Protein AF-A0A970FHM2-F1 (afdb_monomer_lite)

Foldseek 3Di:
DDDPVVCVVVVVVVVVVVVVVVVVVVCVVVPPPPPDQKDWDADLVQQKIKIAGDPQKDWPDKDKPPCLWPDFDQDRVRRMTMGHPVSADAQDKIKIKTWIDGNVDPDDTWIKIWIWHHHPFKIWIWIDGPNDTDDIDIDGD

Radius of gyration: 24.11 Å; chains: 1; bounding box: 69×32×63 Å

Secondary structure (DSSP, 8-state):
--SSSSSHHHHHHHHHHHHHHHHHHHHHHHT-----SEEEEEETTTTEEEEEE-TTEEEEEEEESS--S-----BTTTTEEEEEGGGSPTT-EEEEEEEEEETTSTT-EEEEEEEEEE-SSEEEEEEEETTEEEEEEEEE-

Structure (mmCIF, N/CA/C/O backbone):
data_AF-A0A970FHM2-F1
#
_entry.id   AF-A0A970FHM2-F1
#
loop_
_atom_site.group_PDB
_atom_site.id
_atom_site.type_symbol
_atom_site.label_atom_id
_atom_site.label_alt_id
_atom_site.label_comp_id
_atom_site.label_asym_id
_atom_site.label_entity_id
_atom_site.label_seq_id
_atom_site.pdbx_PDB_ins_code
_atom_site.Cartn_x
_atom_site.Cartn_y
_atom_site.Cartn_z
_atom_site.occupancy
_atom_site.B_iso_or_equiv
_atom_site.auth_seq_id
_atom_site.auth_comp_id
_atom_site.auth_asym_id
_atom_site.auth_atom_id
_atom_site.pdbx_PDB_model_num
ATOM 1 N N . MET A 1 1 ? 57.478 21.650 -42.176 1.00 43.91 1 MET A N 1
ATOM 2 C CA . MET A 1 1 ? 56.611 20.458 -42.312 1.00 43.91 1 MET A CA 1
ATOM 3 C C . MET A 1 1 ? 56.561 19.692 -40.986 1.00 43.91 1 MET A C 1
ATOM 5 O O . MET A 1 1 ? 57.061 18.586 -40.881 1.00 43.91 1 MET A O 1
ATOM 9 N N . ILE A 1 2 ? 56.022 20.302 -39.928 1.00 48.94 2 ILE A N 1
ATOM 10 C CA . ILE A 1 2 ? 55.898 19.687 -38.597 1.00 48.94 2 ILE A CA 1
ATOM 11 C C . ILE A 1 2 ? 54.610 20.259 -38.024 1.00 48.94 2 ILE A C 1
ATOM 13 O O . ILE A 1 2 ? 54.560 21.463 -37.829 1.00 48.94 2 ILE A O 1
ATOM 17 N N . ASN A 1 3 ? 53.560 19.443 -37.892 1.00 50.03 3 ASN A N 1
ATOM 18 C CA . ASN A 1 3 ? 52.396 19.668 -37.006 1.00 50.03 3 ASN A CA 1
ATOM 19 C C . ASN A 1 3 ? 51.290 18.611 -37.184 1.00 50.03 3 ASN A C 1
ATOM 21 O O . ASN A 1 3 ? 50.351 18.573 -36.393 1.00 50.03 3 ASN A O 1
ATOM 25 N N . PHE A 1 4 ? 51.400 17.704 -38.161 1.00 48.41 4 PHE A N 1
ATOM 26 C CA . PHE A 1 4 ? 50.388 16.659 -38.370 1.00 48.41 4 PHE A CA 1
ATOM 27 C C . PHE A 1 4 ? 50.475 15.484 -37.379 1.00 48.41 4 PHE A C 1
ATOM 29 O O . PHE A 1 4 ? 49.483 14.797 -37.150 1.00 48.41 4 PHE A O 1
ATOM 36 N N . LEU A 1 5 ? 51.633 15.266 -36.741 1.00 51.12 5 LEU A N 1
ATOM 37 C CA . LEU A 1 5 ? 51.832 14.168 -35.783 1.00 51.12 5 LEU A CA 1
ATOM 38 C C . LEU A 1 5 ? 51.397 14.499 -34.342 1.00 51.12 5 LEU A C 1
ATOM 40 O O . LEU A 1 5 ? 51.020 13.588 -33.615 1.00 51.12 5 LEU A O 1
ATOM 44 N N . LYS A 1 6 ? 51.352 15.780 -33.938 1.00 52.88 6 LYS A N 1
ATOM 45 C CA . LYS A 1 6 ? 50.916 16.195 -32.583 1.00 52.88 6 LYS A CA 1
ATOM 46 C C . LYS A 1 6 ? 49.392 16.233 -32.388 1.00 52.88 6 LYS A C 1
ATOM 48 O O . LYS A 1 6 ? 48.934 16.246 -31.253 1.00 52.88 6 LYS A O 1
ATOM 53 N N . ARG A 1 7 ? 48.597 16.236 -33.467 1.00 54.97 7 ARG A N 1
ATOM 54 C CA . ARG A 1 7 ? 47.118 16.303 -33.405 1.00 54.97 7 ARG A CA 1
ATOM 55 C C . ARG A 1 7 ? 46.432 14.937 -33.283 1.00 54.97 7 ARG A C 1
ATOM 57 O O . ARG A 1 7 ? 45.297 14.869 -32.825 1.00 54.97 7 ARG A O 1
ATOM 64 N N . LYS A 1 8 ? 47.121 13.852 -33.654 1.00 58.34 8 LYS A N 1
ATOM 65 C CA . LYS A 1 8 ? 46.613 12.473 -33.566 1.00 58.34 8 LYS A CA 1
ATOM 66 C C . LYS A 1 8 ? 46.240 12.030 -32.139 1.00 58.34 8 LYS A C 1
ATOM 68 O O . LYS A 1 8 ? 45.139 11.513 -31.984 1.00 58.34 8 LYS A O 1
ATOM 73 N N . PRO A 1 9 ? 47.065 12.259 -31.095 1.00 64.56 9 PRO A N 1
ATOM 74 C CA . PRO A 1 9 ? 46.692 11.853 -29.737 1.00 64.56 9 PRO A CA 1
ATOM 75 C C . PRO A 1 9 ? 45.504 12.658 -29.195 1.00 64.56 9 PRO A C 1
ATOM 77 O O . PRO A 1 9 ? 44.673 12.114 -28.479 1.00 64.56 9 PRO A O 1
ATOM 80 N N . VAL A 1 10 ? 45.376 13.929 -29.589 1.00 70.06 10 VAL A N 1
ATOM 81 C CA . VAL A 1 10 ? 44.270 14.802 -29.165 1.00 70.06 10 VAL A CA 1
ATOM 82 C C . VAL A 1 10 ? 42.933 14.313 -29.727 1.00 70.06 10 VAL A C 1
ATOM 84 O O . VAL A 1 10 ? 41.951 14.249 -28.997 1.00 70.06 10 VAL A O 1
ATOM 87 N N . LEU A 1 11 ? 42.897 13.904 -30.998 1.00 72.19 11 LEU A N 1
ATOM 88 C CA . LEU A 1 11 ? 41.687 13.349 -31.618 1.00 72.19 11 LEU A CA 1
ATOM 89 C C . LEU A 1 11 ? 41.246 12.031 -30.961 1.00 72.19 11 LEU A C 1
ATOM 91 O O . LEU A 1 11 ? 40.053 11.822 -30.759 1.00 72.19 11 LEU A O 1
ATOM 95 N N . ILE A 1 12 ? 42.200 11.176 -30.579 1.00 78.50 12 ILE A N 1
ATOM 96 C CA . ILE A 1 12 ? 41.917 9.912 -29.880 1.00 78.50 12 ILE A CA 1
ATOM 97 C C . ILE A 1 12 ? 41.368 10.180 -28.472 1.00 78.50 12 ILE A C 1
ATOM 99 O O . ILE A 1 12 ? 40.392 9.554 -28.066 1.00 78.50 12 ILE A O 1
ATOM 103 N N . LEU A 1 13 ? 41.944 11.144 -27.748 1.00 78.38 13 LEU A N 1
ATOM 104 C CA . LEU A 1 13 ? 41.469 11.540 -26.419 1.00 78.38 13 LEU A CA 1
ATOM 105 C C . LEU A 1 13 ? 40.048 12.120 -26.460 1.00 78.38 13 LEU A C 1
ATOM 107 O O . LEU A 1 13 ? 39.230 11.780 -25.609 1.00 78.38 13 LEU A O 1
ATOM 111 N N . ILE A 1 14 ? 39.730 12.940 -27.467 1.00 79.50 14 ILE A N 1
ATOM 112 C CA . ILE A 1 14 ? 38.374 13.479 -27.655 1.00 79.50 14 ILE A CA 1
ATOM 113 C C . ILE A 1 14 ? 37.385 12.347 -27.960 1.00 79.50 14 ILE A C 1
ATOM 115 O O . ILE A 1 14 ? 36.320 12.293 -27.349 1.00 79.50 14 ILE A O 1
ATOM 119 N N . ALA A 1 15 ? 37.736 11.416 -28.851 1.00 81.94 15 ALA A N 1
ATOM 120 C CA . ALA A 1 15 ? 36.874 10.282 -29.184 1.00 81.94 15 ALA A CA 1
ATOM 121 C C . ALA A 1 15 ? 36.602 9.378 -27.967 1.00 81.94 15 ALA A C 1
ATOM 123 O O . ALA A 1 15 ? 35.461 8.979 -27.739 1.00 81.94 15 ALA A O 1
ATOM 124 N N . ALA A 1 16 ? 37.622 9.112 -27.145 1.00 81.75 16 ALA A N 1
ATOM 125 C CA . ALA A 1 16 ? 37.474 8.347 -25.910 1.00 81.75 16 ALA A CA 1
ATOM 126 C C . ALA A 1 16 ? 36.593 9.073 -24.878 1.00 81.75 16 ALA A C 1
ATOM 128 O O . ALA A 1 16 ? 35.736 8.450 -24.254 1.00 81.75 16 ALA A O 1
ATOM 129 N N . ALA A 1 17 ? 36.747 10.394 -24.730 1.00 84.19 17 ALA A N 1
ATOM 130 C CA . ALA A 1 17 ? 35.921 11.194 -23.827 1.00 84.19 17 ALA A CA 1
ATOM 131 C C . ALA A 1 17 ? 34.444 11.201 -24.252 1.00 84.19 17 ALA A C 1
ATOM 133 O O . ALA A 1 17 ? 33.564 11.009 -23.415 1.00 84.19 17 ALA A O 1
ATOM 134 N N . VAL A 1 18 ? 34.168 11.357 -25.552 1.00 86.56 18 VAL A N 1
ATOM 135 C CA . VAL A 1 18 ? 32.803 11.282 -26.099 1.00 86.56 18 VAL A CA 1
ATOM 136 C C . VAL A 1 18 ? 32.198 9.899 -25.859 1.00 86.56 18 VAL A C 1
ATOM 138 O O . VAL A 1 18 ? 31.057 9.810 -25.414 1.00 86.56 18 VAL A O 1
ATOM 141 N N . LEU A 1 19 ? 32.963 8.824 -26.075 1.00 86.38 19 LEU A N 1
ATOM 142 C CA . LEU A 1 19 ? 32.499 7.462 -25.811 1.00 86.38 19 LEU A CA 1
ATOM 143 C C . LEU A 1 19 ? 32.180 7.248 -24.322 1.00 86.38 19 LEU A C 1
ATOM 145 O O . LEU A 1 19 ? 31.114 6.730 -24.003 1.00 86.38 19 LEU A O 1
ATOM 149 N N . CYS A 1 20 ? 33.040 7.704 -23.407 1.00 83.69 20 CYS A N 1
ATOM 150 C CA . CYS A 1 20 ? 32.776 7.639 -21.966 1.00 83.69 20 CYS A CA 1
ATOM 151 C C . CYS A 1 20 ? 31.511 8.411 -21.571 1.00 83.69 20 CYS A C 1
ATOM 153 O O . CYS A 1 20 ? 30.703 7.903 -20.796 1.00 83.69 20 CYS A O 1
ATOM 155 N N . ILE A 1 21 ? 31.305 9.614 -22.119 1.00 83.75 21 ILE A N 1
ATOM 156 C CA . ILE A 1 21 ? 30.097 10.411 -21.862 1.00 83.75 21 ILE A CA 1
ATOM 157 C C . ILE A 1 21 ? 28.852 9.672 -22.363 1.00 83.75 21 ILE A C 1
ATOM 159 O O . ILE A 1 21 ? 27.865 9.586 -21.634 1.00 83.75 21 ILE A O 1
ATOM 163 N N . LEU A 1 22 ? 28.900 9.098 -23.568 1.00 83.69 22 LEU A N 1
ATOM 164 C CA . LEU A 1 22 ? 27.791 8.323 -24.127 1.00 83.69 22 LEU A CA 1
ATOM 165 C C . LEU A 1 22 ? 27.470 7.094 -23.271 1.00 83.69 22 LEU A C 1
ATOM 167 O O . LEU A 1 22 ? 26.301 6.870 -22.972 1.00 83.69 22 LEU A O 1
ATOM 171 N N . VAL A 1 23 ? 28.486 6.359 -22.807 1.00 80.31 23 VAL A N 1
ATOM 172 C CA . VAL A 1 23 ? 28.305 5.199 -21.920 1.00 80.31 23 VAL A CA 1
ATOM 173 C C . VAL A 1 23 ? 27.660 5.618 -20.596 1.00 80.31 23 VAL A C 1
ATOM 175 O O . VAL A 1 23 ? 26.667 5.019 -20.186 1.00 80.31 23 VAL A O 1
ATOM 178 N N . ILE A 1 24 ? 28.149 6.686 -19.956 1.00 77.50 24 ILE A N 1
ATOM 179 C CA . ILE A 1 24 ? 27.579 7.208 -18.700 1.00 77.50 24 ILE A CA 1
ATOM 180 C C . ILE A 1 24 ? 26.122 7.649 -18.898 1.00 77.50 24 ILE A C 1
ATOM 182 O O . ILE A 1 24 ? 25.274 7.375 -18.046 1.00 77.50 24 ILE A O 1
ATOM 186 N N . LEU A 1 25 ? 25.813 8.303 -20.022 1.00 70.62 25 LEU A N 1
ATOM 187 C CA . LEU A 1 25 ? 24.451 8.709 -20.363 1.00 70.62 25 LEU A CA 1
ATOM 188 C C . LEU A 1 25 ? 23.542 7.498 -20.580 1.00 70.62 25 LEU A C 1
ATOM 190 O O . LEU A 1 25 ? 22.456 7.460 -20.007 1.00 70.62 25 LEU A O 1
ATOM 194 N N . THR A 1 26 ? 23.985 6.487 -21.333 1.00 68.12 26 THR A N 1
ATOM 195 C CA . THR A 1 26 ? 23.201 5.260 -21.535 1.00 68.12 26 THR A CA 1
ATOM 196 C C . THR A 1 26 ? 22.960 4.523 -20.225 1.00 68.12 26 THR A C 1
ATOM 198 O O . THR A 1 26 ? 21.817 4.173 -19.949 1.00 68.12 26 THR A O 1
ATOM 201 N N . VAL A 1 27 ? 23.984 4.392 -19.370 1.00 65.75 27 VAL A N 1
ATOM 202 C CA . VAL A 1 27 ? 23.859 3.755 -18.054 1.00 65.75 27 VAL A CA 1
ATOM 203 C C . VAL A 1 27 ? 22.847 4.511 -17.197 1.00 65.75 27 VAL A C 1
ATOM 205 O O . VAL A 1 27 ? 21.915 3.881 -16.709 1.00 65.75 27 VAL A O 1
ATOM 208 N N . ARG A 1 28 ? 22.934 5.847 -17.101 1.00 56.56 28 ARG A N 1
ATOM 209 C CA . ARG A 1 28 ? 21.961 6.669 -16.352 1.00 56.56 28 ARG A CA 1
ATOM 210 C C . ARG A 1 28 ? 20.530 6.566 -16.877 1.00 56.56 28 ARG A C 1
ATOM 212 O O . ARG A 1 28 ? 19.590 6.641 -16.089 1.00 56.56 28 ARG A O 1
ATOM 219 N N . ILE A 1 29 ? 20.347 6.444 -18.190 1.00 60.47 29 ILE A N 1
ATOM 220 C CA . ILE A 1 29 ? 19.015 6.288 -18.790 1.00 60.47 29 ILE A CA 1
ATOM 221 C C . ILE A 1 29 ? 18.448 4.902 -18.457 1.00 60.47 29 ILE A C 1
ATOM 223 O O . ILE A 1 29 ? 17.271 4.791 -18.116 1.00 60.47 29 ILE A O 1
ATOM 227 N N . THR A 1 30 ? 19.280 3.858 -18.489 1.00 55.66 30 THR A N 1
ATOM 228 C CA . THR A 1 30 ? 18.861 2.486 -18.164 1.00 55.66 30 THR A CA 1
ATOM 229 C C . THR A 1 30 ? 18.693 2.229 -16.665 1.00 55.66 30 THR A C 1
ATOM 231 O O . THR A 1 30 ? 17.823 1.450 -16.279 1.00 55.66 30 THR A O 1
ATOM 234 N N . SER A 1 31 ? 19.464 2.919 -15.819 1.00 49.47 31 SER A N 1
ATOM 235 C CA . SER A 1 31 ? 19.514 2.747 -14.364 1.00 49.47 31 SER A CA 1
ATOM 236 C C . SER A 1 31 ? 18.536 3.651 -13.612 1.00 49.47 31 SER A C 1
ATOM 238 O O . SER A 1 31 ? 18.787 3.985 -12.453 1.00 49.47 31 SER A O 1
ATOM 240 N N . ARG A 1 32 ? 17.450 4.108 -14.252 1.00 53.19 32 ARG A N 1
ATOM 241 C CA . ARG A 1 32 ? 16.358 4.755 -13.517 1.00 53.19 32 ARG A CA 1
ATOM 242 C C . ARG A 1 32 ? 15.780 3.714 -12.573 1.00 53.19 32 ARG A C 1
ATOM 244 O O . ARG A 1 32 ? 15.007 2.864 -13.018 1.00 53.19 32 ARG A O 1
ATOM 251 N N . ASP A 1 33 ? 16.220 3.788 -11.319 1.00 55.88 33 ASP A N 1
ATOM 252 C CA . ASP A 1 33 ? 15.680 3.036 -10.198 1.00 55.88 33 ASP A CA 1
ATOM 253 C C . ASP A 1 33 ? 14.155 3.036 -10.349 1.00 55.88 33 ASP A C 1
ATOM 255 O O . ASP A 1 33 ? 13.560 4.122 -10.454 1.00 55.88 33 ASP A O 1
ATOM 259 N N . PRO A 1 34 ? 13.530 1.860 -10.531 1.00 60.94 34 PRO A N 1
ATOM 260 C CA . PRO A 1 34 ? 12.088 1.766 -10.580 1.00 60.94 34 PRO A CA 1
ATOM 261 C C . PRO A 1 34 ? 11.596 2.195 -9.200 1.00 60.94 34 PRO A C 1
ATOM 263 O O . PRO A 1 34 ? 11.607 1.420 -8.246 1.00 60.94 34 PRO A O 1
ATOM 266 N N . GLY A 1 35 ? 11.291 3.488 -9.064 1.00 75.19 35 GLY A N 1
ATOM 267 C CA . GLY A 1 35 ? 10.882 4.066 -7.795 1.00 75.19 35 GLY A CA 1
ATOM 268 C C . GLY A 1 35 ? 9.667 3.329 -7.242 1.00 75.19 35 GLY A C 1
ATOM 269 O O . GLY A 1 35 ? 8.926 2.698 -7.984 1.00 75.19 35 GLY A O 1
ATOM 270 N N . ILE A 1 36 ? 9.431 3.448 -5.937 1.00 86.94 36 ILE A N 1
ATOM 271 C CA . ILE A 1 36 ? 8.401 2.672 -5.229 1.00 86.94 36 ILE A CA 1
ATOM 272 C C . ILE A 1 36 ? 7.052 2.731 -5.980 1.00 86.94 36 ILE A C 1
ATOM 274 O O . ILE A 1 36 ? 6.586 3.845 -6.261 1.00 86.94 36 ILE A O 1
ATOM 278 N N . PRO A 1 37 ? 6.431 1.581 -6.314 1.00 90.38 37 PRO A N 1
ATOM 279 C CA . PRO A 1 37 ? 5.27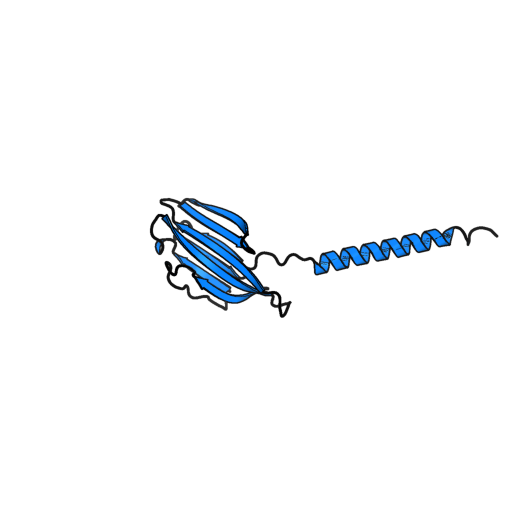7 1.514 -7.217 1.00 90.38 37 PRO A CA 1
ATOM 280 C C . PRO A 1 37 ? 3.985 2.053 -6.597 1.00 90.38 37 PRO A C 1
ATOM 282 O O . PRO A 1 37 ? 3.044 2.392 -7.314 1.00 90.38 37 PRO A O 1
ATOM 285 N N . VAL A 1 38 ? 3.943 2.148 -5.269 1.00 93.38 38 VAL A N 1
ATOM 286 C CA . VAL A 1 38 ? 2.778 2.559 -4.489 1.00 93.38 38 VAL A CA 1
ATOM 287 C C . VAL A 1 38 ? 3.158 3.734 -3.595 1.00 93.38 38 VAL A C 1
ATOM 289 O O . VAL A 1 38 ? 4.261 3.808 -3.055 1.00 93.38 38 VAL A O 1
ATOM 292 N N . VAL A 1 39 ? 2.252 4.693 -3.470 1.00 93.69 39 VAL A N 1
ATOM 293 C CA . VAL A 1 39 ? 2.322 5.752 -2.458 1.00 93.69 39 VAL A CA 1
ATOM 294 C C . VAL A 1 39 ? 1.169 5.571 -1.487 1.00 93.69 39 VAL A C 1
ATOM 296 O O . VAL A 1 39 ? 0.151 4.985 -1.851 1.00 93.69 39 VAL A O 1
ATOM 299 N N . TYR A 1 40 ? 1.331 6.061 -0.266 1.00 94.44 40 TYR A N 1
ATOM 300 C CA . TYR A 1 40 ? 0.299 6.002 0.758 1.00 94.44 40 TYR A CA 1
ATOM 301 C C . TYR A 1 40 ? 0.087 7.376 1.382 1.00 94.44 40 TYR A C 1
ATOM 303 O O . TYR A 1 40 ? 0.985 8.219 1.377 1.00 94.44 40 TYR A O 1
ATOM 311 N N . GLU A 1 41 ? -1.108 7.577 1.914 1.00 94.69 41 GLU A N 1
ATOM 312 C CA . GLU A 1 41 ? -1.500 8.737 2.701 1.00 94.69 41 GLU A CA 1
ATOM 313 C C . GLU A 1 41 ? -2.433 8.297 3.833 1.00 94.69 41 GLU A C 1
ATOM 315 O O . GLU A 1 41 ? -3.144 7.293 3.718 1.00 94.69 41 GLU A O 1
ATOM 320 N N . PHE A 1 42 ? -2.418 9.054 4.925 1.00 95.00 42 PHE A N 1
ATOM 321 C CA . PHE A 1 42 ? -3.322 8.874 6.050 1.00 95.00 42 PHE A CA 1
ATOM 322 C C . PHE A 1 42 ? -4.096 10.168 6.283 1.00 95.00 42 PHE A C 1
ATOM 324 O O . PHE A 1 42 ? -3.503 11.242 6.373 1.00 95.00 42 PHE A O 1
ATOM 331 N N . ASP A 1 43 ? -5.417 10.056 6.353 1.00 94.44 43 ASP A N 1
ATOM 332 C CA . ASP A 1 43 ? -6.303 11.148 6.734 1.00 94.44 43 ASP A CA 1
ATOM 333 C C . ASP A 1 43 ? -6.628 11.030 8.225 1.00 94.44 43 ASP A C 1
ATOM 335 O O . ASP A 1 43 ? -7.420 10.182 8.636 1.00 94.44 43 ASP A O 1
ATOM 339 N N . GLU A 1 44 ? -6.012 11.897 9.027 1.00 92.25 44 GLU A N 1
ATOM 340 C CA . GLU A 1 44 ? -6.169 11.941 10.485 1.00 92.25 44 GLU A CA 1
ATOM 341 C C . GLU A 1 44 ? -7.613 12.224 10.923 1.00 92.25 44 GLU A C 1
ATOM 343 O O . GLU A 1 44 ? -8.029 11.766 11.984 1.00 92.25 44 GLU A O 1
ATOM 348 N N . GLN A 1 45 ? -8.406 12.941 10.114 1.00 90.12 45 GLN A N 1
ATOM 349 C CA . GLN A 1 45 ? -9.783 13.287 10.477 1.00 90.12 45 GLN A CA 1
ATOM 350 C C . GLN A 1 45 ? -10.730 12.102 10.305 1.00 90.12 45 GLN A C 1
ATOM 352 O O . GLN A 1 45 ? -11.620 11.889 11.127 1.00 90.12 45 GLN A O 1
ATOM 357 N N . SER A 1 46 ? -10.563 11.348 9.217 1.00 91.38 46 SER A N 1
ATOM 358 C CA . SER A 1 46 ? -11.427 10.208 8.899 1.00 91.38 46 SER A CA 1
ATOM 359 C C . SER A 1 46 ? -10.862 8.862 9.363 1.00 91.38 46 SER A C 1
ATOM 361 O O . SER A 1 46 ? -11.583 7.863 9.364 1.00 91.38 46 SER A O 1
ATOM 363 N N . GLY A 1 47 ? -9.585 8.812 9.750 1.00 92.00 47 GLY A N 1
ATOM 364 C CA . GLY A 1 47 ? -8.871 7.575 10.058 1.00 92.00 47 GLY A CA 1
ATOM 365 C C . GLY A 1 47 ? -8.650 6.691 8.827 1.00 92.00 47 GLY A C 1
ATOM 366 O O . GLY A 1 47 ? -8.450 5.484 8.965 1.00 92.00 47 GLY A O 1
ATOM 367 N N . MET A 1 48 ? -8.732 7.247 7.617 1.00 94.12 48 MET A N 1
ATOM 368 C CA . MET A 1 48 ? -8.605 6.481 6.378 1.00 94.12 48 MET A CA 1
ATOM 369 C C . MET A 1 48 ? -7.149 6.384 5.939 1.00 94.12 48 MET A C 1
ATOM 371 O O . MET A 1 48 ? -6.471 7.395 5.761 1.00 94.12 48 MET A O 1
ATOM 375 N N . VAL A 1 49 ? -6.690 5.160 5.684 1.00 94.75 49 VAL A N 1
ATOM 376 C CA . VAL A 1 49 ? -5.417 4.905 5.007 1.00 94.75 49 VAL A CA 1
ATOM 377 C C . VAL A 1 49 ? -5.715 4.679 3.531 1.00 94.75 49 VAL A C 1
ATOM 379 O O . VAL A 1 49 ? -6.534 3.822 3.189 1.00 94.75 49 VAL A O 1
ATOM 382 N N . ARG A 1 50 ? -5.067 5.437 2.644 1.00 95.00 50 ARG A N 1
ATOM 383 C CA . ARG A 1 50 ? -5.240 5.318 1.192 1.00 95.00 50 ARG A CA 1
ATOM 384 C C . ARG A 1 50 ? -3.906 4.991 0.535 1.00 95.00 50 ARG A C 1
ATOM 386 O O . ARG A 1 50 ? -2.909 5.666 0.760 1.00 95.00 50 ARG A O 1
ATOM 393 N N . PHE A 1 51 ? -3.902 3.967 -0.304 1.00 95.50 51 PHE A N 1
ATOM 394 C CA . PHE A 1 51 ? -2.790 3.573 -1.156 1.00 95.50 51 PHE A CA 1
ATOM 395 C C . PHE A 1 51 ? -3.133 3.890 -2.601 1.00 95.50 51 PHE A C 1
ATOM 397 O O . PHE A 1 51 ? -4.267 3.698 -3.036 1.00 95.50 51 PHE A O 1
ATOM 404 N N . LYS A 1 52 ? -2.139 4.338 -3.359 1.00 95.12 52 LYS A N 1
ATOM 405 C CA . LYS A 1 52 ? -2.281 4.656 -4.774 1.00 95.12 52 LYS A CA 1
ATOM 406 C C . LYS A 1 52 ? -1.139 4.056 -5.570 1.00 95.12 52 LYS A C 1
ATOM 408 O O . LYS A 1 52 ? 0.028 4.380 -5.339 1.00 95.12 52 LYS A O 1
ATOM 413 N N . VAL A 1 53 ? -1.475 3.211 -6.539 1.00 94.25 53 VAL A N 1
ATOM 414 C CA . VAL A 1 53 ? -0.501 2.683 -7.500 1.00 94.25 53 VAL A CA 1
ATOM 415 C C . VAL A 1 53 ? -0.141 3.798 -8.481 1.00 94.25 53 VAL A C 1
ATOM 417 O O . VAL A 1 53 ? -1.012 4.485 -9.024 1.00 94.25 53 VAL A O 1
ATOM 420 N N . LYS A 1 54 ? 1.157 4.017 -8.696 1.00 91.81 54 LYS A N 1
ATOM 421 C CA . LYS A 1 54 ? 1.647 5.071 -9.590 1.00 91.81 54 LYS A CA 1
ATOM 422 C C . LYS A 1 54 ? 1.211 4.821 -11.043 1.00 91.81 54 LYS A C 1
ATOM 424 O O . LYS A 1 54 ? 1.049 3.672 -11.450 1.00 91.81 54 LYS A O 1
ATOM 429 N N . PRO A 1 55 ? 1.063 5.874 -11.871 1.00 88.69 55 PRO A N 1
ATOM 430 C CA . PRO A 1 55 ? 0.513 5.745 -13.223 1.00 88.69 55 PRO A CA 1
ATOM 431 C C . PRO A 1 55 ? 1.233 4.736 -14.129 1.00 88.69 55 PRO A C 1
ATOM 433 O O . PRO A 1 55 ? 0.566 4.040 -14.889 1.00 88.69 55 PRO A O 1
ATOM 436 N N . ASN A 1 56 ? 2.560 4.627 -14.014 1.00 88.19 56 ASN A N 1
ATOM 437 C CA . ASN A 1 56 ? 3.423 3.751 -14.815 1.00 88.19 56 ASN A CA 1
ATOM 438 C C . ASN A 1 56 ? 3.526 2.304 -14.290 1.00 88.19 56 ASN A C 1
ATOM 440 O O . ASN A 1 56 ? 4.380 1.542 -14.745 1.00 88.19 56 ASN A O 1
ATOM 444 N N . TYR A 1 57 ? 2.690 1.949 -13.316 1.00 89.31 57 TYR A N 1
ATOM 445 C CA . TYR A 1 57 ? 2.590 0.615 -12.743 1.00 89.31 57 TYR A CA 1
ATOM 446 C C . TYR A 1 57 ? 1.163 0.092 -12.870 1.00 89.31 57 TYR A C 1
ATOM 448 O O . TYR A 1 57 ? 0.193 0.845 -12.761 1.00 89.31 57 TYR A O 1
ATOM 456 N N . GLU A 1 58 ? 1.036 -1.209 -13.068 1.00 90.31 58 GLU A N 1
ATOM 457 C CA . GLU A 1 58 ? -0.220 -1.945 -13.004 1.00 90.31 58 GLU A CA 1
ATOM 458 C C . GLU A 1 58 ? -0.178 -2.908 -11.830 1.00 90.31 58 GLU A C 1
ATOM 460 O O . GLU A 1 58 ? 0.837 -3.559 -11.595 1.00 90.31 58 GLU A O 1
ATOM 465 N N . LEU A 1 59 ? -1.276 -2.973 -11.081 1.00 91.56 59 LEU A N 1
ATOM 466 C CA . LEU A 1 59 ? -1.430 -3.919 -9.988 1.00 91.56 59 LEU A CA 1
ATOM 467 C C . LEU A 1 59 ? -1.685 -5.310 -10.572 1.00 91.56 59 LEU A C 1
ATOM 469 O O . LEU A 1 59 ? -2.664 -5.505 -11.286 1.00 91.56 59 LEU A O 1
ATOM 473 N N . THR A 1 60 ? -0.822 -6.269 -10.254 1.00 91.50 60 THR A N 1
ATOM 474 C CA . THR A 1 60 ? -0.971 -7.666 -10.682 1.00 91.50 60 THR A CA 1
ATOM 475 C C . THR A 1 60 ? -1.512 -8.545 -9.564 1.00 91.50 60 THR A C 1
ATOM 477 O O . THR A 1 60 ? -2.298 -9.453 -9.824 1.00 91.50 60 THR A O 1
ATOM 480 N N . LEU A 1 61 ? -1.128 -8.261 -8.317 1.00 91.56 61 LEU A N 1
ATOM 481 C CA . LEU A 1 61 ? -1.633 -8.949 -7.135 1.00 91.56 61 LEU A CA 1
ATOM 482 C C . LEU A 1 61 ? -1.700 -7.989 -5.948 1.00 91.56 61 LEU A C 1
ATOM 484 O O . LEU A 1 61 ? -0.751 -7.255 -5.669 1.00 91.56 61 LEU A O 1
ATOM 488 N N . LEU A 1 62 ? -2.817 -8.053 -5.231 1.00 92.31 62 LEU A N 1
ATOM 489 C CA . LEU A 1 62 ? -3.003 -7.447 -3.920 1.00 92.31 62 LEU A CA 1
ATOM 490 C C . LEU A 1 62 ? -3.251 -8.558 -2.908 1.00 92.31 62 LEU A C 1
ATOM 492 O O . LEU A 1 62 ? -4.126 -9.399 -3.117 1.00 92.31 62 LEU A O 1
ATOM 496 N N . GLN A 1 63 ? -2.500 -8.545 -1.814 1.00 92.69 63 GLN A N 1
ATOM 497 C CA . GLN A 1 63 ? -2.622 -9.529 -0.751 1.00 92.69 63 GLN A CA 1
ATOM 498 C C . GLN A 1 63 ? -2.707 -8.838 0.611 1.00 92.69 63 GLN A C 1
ATOM 500 O O . GLN A 1 63 ? -1.931 -7.932 0.906 1.00 92.69 63 GLN A O 1
ATOM 505 N N . LEU A 1 64 ? -3.648 -9.300 1.433 1.00 92.50 64 LEU A N 1
ATOM 506 C CA . LEU A 1 64 ? -3.687 -9.042 2.870 1.00 92.50 64 LEU A CA 1
ATOM 507 C C . LEU A 1 64 ? -3.142 -10.283 3.572 1.00 92.50 64 LEU A C 1
ATOM 509 O O . LEU A 1 64 ? -3.637 -11.384 3.317 1.00 92.50 64 LEU A O 1
ATOM 513 N N . ASN A 1 65 ? -2.121 -10.144 4.416 1.00 89.44 65 ASN A N 1
ATOM 514 C CA . ASN A 1 65 ? -1.448 -11.328 4.959 1.00 89.44 65 ASN A CA 1
ATOM 515 C C . ASN A 1 65 ? -2.135 -11.866 6.214 1.00 89.44 65 ASN A C 1
ATOM 517 O O . ASN A 1 65 ? -2.090 -13.074 6.446 1.00 89.44 65 ASN A O 1
ATOM 521 N N . TYR A 1 66 ? -2.754 -11.003 7.023 1.00 90.06 66 TYR A N 1
ATOM 522 C CA . TYR A 1 66 ? -3.472 -11.412 8.231 1.00 90.06 66 TYR A CA 1
ATOM 523 C C . TYR A 1 66 ? -4.991 -11.379 8.077 1.00 90.06 66 TYR A C 1
ATOM 525 O O . TYR A 1 66 ? -5.674 -12.076 8.826 1.00 90.06 66 TYR A O 1
ATOM 533 N N . GLY A 1 67 ? -5.522 -10.623 7.112 1.00 86.00 67 GLY A N 1
ATOM 534 C CA . GLY A 1 67 ? -6.960 -10.556 6.834 1.00 86.00 67 GLY A CA 1
ATOM 535 C C . GLY A 1 67 ? -7.770 -9.951 7.983 1.00 86.00 67 GLY A C 1
ATOM 536 O O . GLY A 1 67 ? -8.911 -10.351 8.209 1.00 86.00 67 GLY A O 1
ATOM 537 N N . ARG A 1 68 ? -7.166 -9.033 8.745 1.00 89.50 68 ARG A N 1
ATOM 538 C CA . ARG A 1 68 ? -7.796 -8.334 9.876 1.00 89.50 68 ARG A CA 1
ATOM 539 C C . ARG A 1 68 ? -8.619 -7.135 9.425 1.00 89.50 68 ARG A C 1
ATOM 541 O O . ARG A 1 68 ? -9.581 -6.780 10.092 1.00 89.50 68 ARG A O 1
ATOM 548 N N . VAL A 1 69 ? -8.264 -6.545 8.288 1.00 88.31 69 VAL A N 1
ATOM 549 C CA . VAL A 1 69 ? -9.087 -5.539 7.606 1.00 88.31 69 VAL A CA 1
ATOM 550 C C . VAL A 1 69 ? -9.927 -6.210 6.528 1.00 88.31 69 VAL A C 1
ATOM 552 O O . VAL A 1 69 ? -9.533 -7.243 5.971 1.00 88.31 69 VAL A O 1
ATOM 555 N N . LYS A 1 70 ? -11.088 -5.637 6.204 1.00 83.94 70 LYS A N 1
ATOM 556 C CA . LYS A 1 70 ? -11.860 -6.113 5.053 1.00 83.94 70 LYS A CA 1
ATOM 557 C C . LYS A 1 70 ? -11.046 -5.897 3.785 1.00 83.94 70 LYS A C 1
ATOM 559 O O . LYS A 1 70 ? -10.342 -4.898 3.655 1.00 83.94 70 LYS A O 1
ATOM 564 N N . PHE A 1 71 ? -11.158 -6.834 2.843 1.00 77.75 71 PHE A N 1
ATOM 565 C CA . PHE A 1 71 ? -10.497 -6.689 1.552 1.00 77.75 71 PHE A CA 1
ATOM 566 C C . PHE A 1 71 ? -11.016 -5.410 0.881 1.00 77.75 71 PHE A C 1
ATOM 568 O O . PHE A 1 71 ? -12.215 -5.345 0.602 1.00 77.75 71 PHE A O 1
ATOM 575 N N . PRO A 1 72 ? -10.180 -4.377 0.685 1.00 73.38 72 PRO A N 1
ATOM 576 C CA . PRO A 1 72 ? -10.679 -3.113 0.186 1.00 73.38 72 PRO A CA 1
ATOM 577 C C . PRO A 1 72 ? -10.912 -3.232 -1.319 1.00 73.38 72 PRO A C 1
ATOM 579 O O . PRO A 1 72 ? -10.127 -3.867 -2.028 1.00 73.38 72 PRO A O 1
ATOM 582 N N . ASP A 1 73 ? -11.980 -2.609 -1.811 1.00 80.00 73 ASP A N 1
ATOM 583 C CA . ASP A 1 73 ? -12.239 -2.554 -3.246 1.00 80.00 73 ASP A CA 1
ATOM 584 C C . ASP A 1 73 ? -11.139 -1.718 -3.911 1.00 80.00 73 ASP A C 1
ATOM 586 O O . ASP A 1 73 ? -11.021 -0.509 -3.694 1.00 80.00 73 ASP A O 1
ATOM 590 N N . TYR A 1 74 ? -10.294 -2.377 -4.702 1.00 86.19 74 TYR A N 1
ATOM 591 C CA . TYR A 1 74 ? -9.329 -1.689 -5.547 1.00 86.19 74 TYR A CA 1
ATOM 592 C C . TYR A 1 74 ? -10.054 -1.089 -6.751 1.00 86.19 74 TYR A C 1
ATOM 594 O O . TYR A 1 74 ? -10.600 -1.812 -7.586 1.00 86.19 74 TYR A O 1
ATOM 602 N N . ASP A 1 75 ? -10.019 0.235 -6.872 1.00 88.25 75 ASP A N 1
ATOM 603 C CA . ASP A 1 75 ? -10.547 0.923 -8.044 1.00 88.25 75 ASP A CA 1
ATOM 604 C C . ASP A 1 75 ? -9.463 0.992 -9.124 1.00 88.25 75 ASP A C 1
ATOM 606 O O . ASP A 1 75 ? -8.532 1.797 -9.049 1.00 88.25 75 ASP A O 1
ATOM 610 N N . SER A 1 76 ? -9.597 0.164 -10.160 1.00 86.12 76 SER A N 1
ATOM 611 C CA . SER A 1 76 ? -8.656 0.113 -11.282 1.00 86.12 76 SER A CA 1
ATOM 612 C C . SER A 1 76 ? -8.587 1.410 -12.095 1.00 86.12 76 SER A C 1
ATOM 614 O O . SER A 1 76 ? -7.576 1.650 -12.754 1.00 86.12 76 SER A O 1
ATOM 616 N N . ASN A 1 77 ? -9.625 2.256 -12.056 1.00 87.81 77 ASN A N 1
ATOM 617 C CA . ASN A 1 77 ? -9.639 3.532 -12.776 1.00 87.81 77 ASN A CA 1
ATOM 618 C C . ASN A 1 77 ? -8.806 4.582 -12.043 1.00 87.81 77 ASN A C 1
ATOM 620 O O . ASN A 1 7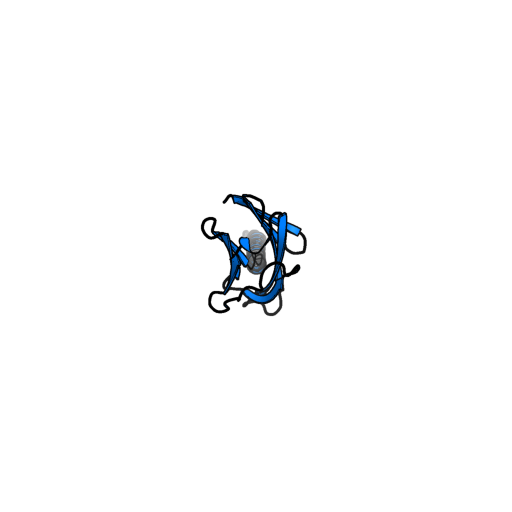7 ? -7.982 5.267 -12.650 1.00 87.81 77 ASN A O 1
ATOM 624 N N . THR A 1 78 ? -9.007 4.711 -10.729 1.00 90.25 78 THR A N 1
ATOM 625 C CA . THR A 1 78 ? -8.259 5.680 -9.911 1.00 90.25 78 THR A CA 1
ATOM 626 C C . THR A 1 78 ? -6.936 5.126 -9.383 1.00 90.25 78 THR A C 1
ATOM 628 O O . THR A 1 78 ? -6.095 5.895 -8.907 1.00 90.25 78 THR A O 1
ATOM 631 N N . LYS A 1 79 ? -6.730 3.810 -9.525 1.00 92.31 79 LYS A N 1
ATOM 632 C CA . 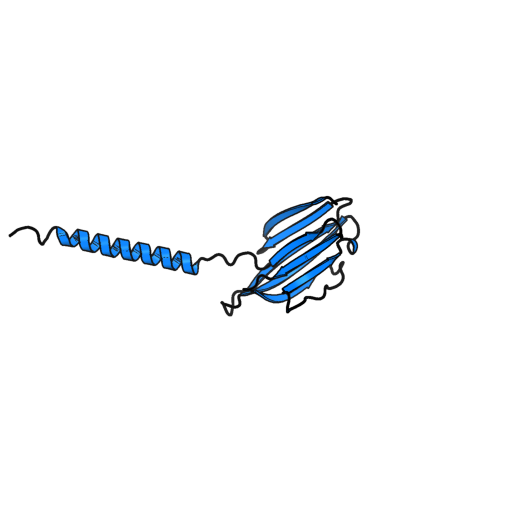LYS A 1 79 ? -5.610 3.025 -8.999 1.00 92.31 79 LYS A CA 1
ATOM 633 C C . LYS A 1 79 ? -5.461 3.139 -7.481 1.00 92.31 79 LYS A C 1
ATOM 635 O O . LYS A 1 79 ? -4.347 3.038 -6.961 1.00 92.31 79 LYS A O 1
ATOM 640 N N . ASN A 1 80 ? -6.575 3.355 -6.787 1.00 93.31 80 ASN A N 1
ATOM 641 C CA . ASN A 1 80 ? -6.610 3.577 -5.351 1.00 93.31 80 ASN A CA 1
ATOM 642 C C . ASN A 1 80 ? -7.142 2.354 -4.604 1.00 93.31 80 ASN A C 1
ATOM 644 O O . ASN A 1 80 ? -8.008 1.628 -5.086 1.00 93.31 80 ASN A O 1
ATOM 648 N N . LEU A 1 81 ? -6.643 2.192 -3.387 1.00 92.81 81 LEU A N 1
ATOM 649 C CA . LEU A 1 81 ? -7.125 1.266 -2.377 1.00 92.81 81 LEU A CA 1
ATOM 650 C C . LEU A 1 81 ? -7.259 2.050 -1.075 1.00 92.81 81 LEU A C 1
ATOM 652 O O . LEU A 1 81 ? -6.354 2.808 -0.735 1.00 92.81 81 LEU A O 1
ATOM 656 N N . SER A 1 82 ? -8.340 1.885 -0.323 1.00 92.81 82 SER A N 1
ATOM 657 C CA . SER A 1 82 ? -8.459 2.539 0.982 1.00 92.81 82 SER A CA 1
ATOM 658 C C . SER A 1 82 ? -9.232 1.704 1.972 1.00 92.81 82 SER A C 1
ATOM 660 O O . SER A 1 82 ? -10.232 1.101 1.598 1.00 92.81 82 SER A O 1
ATOM 662 N N . PHE A 1 83 ? -8.820 1.748 3.230 1.00 93.12 83 PHE A N 1
ATOM 663 C CA . PHE A 1 83 ? -9.553 1.145 4.337 1.00 93.12 83 PHE A CA 1
ATOM 664 C C . PHE A 1 83 ? -9.462 2.037 5.575 1.00 93.12 83 PHE A C 1
ATOM 666 O O . PHE A 1 83 ? -8.615 2.937 5.649 1.00 93.12 83 PHE A O 1
ATOM 673 N N . SER A 1 84 ? -10.351 1.805 6.538 1.00 93.25 84 SER A N 1
ATOM 674 C CA . SER A 1 84 ? -10.348 2.564 7.785 1.00 93.25 84 SER A CA 1
ATOM 675 C C . SER A 1 84 ? -9.420 1.908 8.798 1.00 93.25 84 SER A C 1
ATOM 677 O O . SER A 1 84 ? -9.542 0.715 9.073 1.00 93.25 84 SER A O 1
ATOM 679 N N . ILE A 1 85 ? -8.540 2.687 9.434 1.00 93.94 85 ILE A N 1
ATOM 680 C CA . ILE A 1 85 ? -7.684 2.172 10.509 1.00 93.94 85 ILE A CA 1
ATOM 681 C C . ILE A 1 85 ? -8.507 1.593 11.666 1.00 93.94 85 ILE A C 1
ATOM 683 O O . ILE A 1 85 ? -8.038 0.719 12.388 1.00 93.94 85 ILE A O 1
ATOM 687 N N . TYR A 1 86 ? -9.756 2.036 11.822 1.00 93.25 86 TYR A N 1
ATOM 688 C CA . TYR A 1 86 ? -10.656 1.568 12.868 1.00 93.25 86 TYR A CA 1
ATOM 689 C C . TYR A 1 86 ? -11.121 0.117 12.696 1.00 93.25 86 TYR A C 1
ATOM 691 O O . TYR A 1 86 ? -11.700 -0.429 13.631 1.00 93.25 86 TYR A O 1
ATOM 699 N N . GLU A 1 87 ? -10.848 -0.508 11.548 1.00 93.12 87 GLU A N 1
ATOM 700 C CA . GLU A 1 87 ? -11.049 -1.946 11.332 1.00 93.12 87 GLU A CA 1
ATOM 701 C C . GLU A 1 87 ? -10.036 -2.810 12.098 1.00 93.12 87 GLU A C 1
ATOM 703 O O . GLU A 1 87 ? -10.305 -3.978 12.354 1.00 93.12 87 GLU A O 1
ATOM 708 N N . LEU A 1 88 ? -8.892 -2.242 12.491 1.00 93.75 88 LEU A N 1
ATOM 709 C CA . LEU A 1 88 ? -7.910 -2.900 13.349 1.00 93.75 88 LEU A CA 1
ATOM 710 C C . LEU A 1 88 ? -8.204 -2.588 14.814 1.00 93.75 88 LEU A C 1
ATOM 712 O O . LEU A 1 88 ? -8.430 -1.426 15.157 1.00 93.75 88 LEU A O 1
ATOM 716 N N . ASP A 1 89 ? -8.127 -3.576 15.705 1.00 94.94 89 ASP A N 1
ATOM 717 C CA . ASP A 1 89 ? -8.119 -3.281 17.142 1.00 94.94 89 ASP A CA 1
ATOM 718 C C . ASP A 1 89 ? -6.806 -2.593 17.552 1.00 94.94 89 ASP A C 1
ATOM 720 O O . ASP A 1 89 ? -5.783 -2.662 16.866 1.00 94.94 89 ASP A O 1
ATOM 724 N N . TYR A 1 90 ? -6.810 -1.935 18.710 1.00 94.19 90 TYR A N 1
ATOM 725 C CA . TYR A 1 90 ? -5.595 -1.342 19.265 1.00 94.19 90 TYR A CA 1
ATOM 726 C C . TYR A 1 90 ? -4.488 -2.389 19.459 1.00 94.19 90 TYR A C 1
ATOM 728 O O . TYR A 1 90 ? -4.713 -3.455 20.031 1.00 94.19 90 TYR A O 1
ATOM 736 N N . GLY A 1 91 ? -3.278 -2.061 19.005 1.00 93.56 91 GLY A N 1
ATOM 737 C CA . GLY A 1 91 ? -2.114 -2.945 19.033 1.00 93.56 91 GLY A CA 1
ATOM 738 C C . GLY A 1 91 ? -2.095 -3.994 17.918 1.00 93.56 91 GLY A C 1
ATOM 739 O O . GLY A 1 91 ? -1.136 -4.759 17.837 1.00 93.56 91 GLY A O 1
ATOM 740 N N . GLN A 1 92 ? -3.117 -4.044 17.056 1.00 95.56 92 GLN A N 1
ATOM 741 C CA . GLN A 1 92 ? -3.102 -4.899 15.876 1.00 95.56 92 GLN A CA 1
ATOM 742 C C . GLN A 1 92 ? -2.469 -4.197 14.678 1.00 95.56 92 GLN A C 1
ATOM 744 O O . GLN A 1 92 ? -2.435 -2.969 14.558 1.00 95.56 92 GLN A O 1
ATOM 749 N N . ASN A 1 93 ? -1.995 -5.034 13.766 1.00 95.56 93 ASN A N 1
ATOM 750 C CA . ASN A 1 93 ? -1.419 -4.645 12.496 1.00 95.56 93 ASN A CA 1
ATOM 751 C C . ASN A 1 93 ? -1.997 -5.458 11.333 1.00 95.56 93 ASN A C 1
ATOM 753 O O . ASN A 1 93 ? -2.461 -6.581 11.529 1.00 95.56 93 ASN A O 1
ATOM 757 N N . GLU A 1 94 ? -1.913 -4.921 10.124 1.00 95.25 94 GLU A N 1
ATOM 758 C CA . GLU A 1 94 ? -2.135 -5.651 8.875 1.00 95.25 94 GLU A CA 1
ATOM 759 C C . GLU A 1 94 ? -0.934 -5.466 7.949 1.00 95.25 94 GLU A C 1
ATOM 761 O O . GLU A 1 94 ? -0.361 -4.377 7.892 1.00 95.25 94 GLU A O 1
ATOM 766 N N . PHE A 1 95 ? -0.585 -6.516 7.203 1.00 95.12 95 PHE A N 1
ATOM 767 C CA . PHE A 1 95 ? 0.381 -6.421 6.115 1.00 95.12 95 PHE A CA 1
ATOM 768 C C . PHE A 1 95 ? -0.345 -6.444 4.776 1.00 95.12 95 PHE A C 1
ATOM 770 O O . PHE A 1 95 ? -1.101 -7.367 4.476 1.00 95.12 95 PHE A O 1
ATOM 777 N N . ILE A 1 96 ? -0.059 -5.439 3.959 1.00 94.88 96 ILE A N 1
ATOM 778 C CA . ILE A 1 96 ? -0.682 -5.226 2.659 1.00 94.88 96 ILE A CA 1
ATOM 779 C C . ILE A 1 96 ? 0.417 -5.269 1.612 1.00 94.88 96 ILE A C 1
ATOM 781 O O . ILE A 1 96 ? 1.241 -4.356 1.516 1.00 94.88 96 ILE A O 1
ATOM 785 N N . SER A 1 97 ? 0.444 -6.348 0.842 1.00 94.56 97 SER A N 1
ATOM 786 C CA . SER A 1 97 ? 1.437 -6.583 -0.198 1.00 94.56 97 SER A CA 1
ATOM 787 C C . SER A 1 97 ? 0.864 -6.241 -1.568 1.00 94.56 97 SER A C 1
ATOM 789 O O . SER A 1 97 ? -0.165 -6.769 -1.987 1.00 94.56 97 SER A O 1
ATOM 791 N N . PHE A 1 98 ? 1.567 -5.362 -2.276 1.00 94.31 98 PHE A N 1
ATOM 792 C CA . PHE A 1 98 ? 1.287 -4.976 -3.650 1.00 94.31 98 PHE A CA 1
ATOM 793 C C . PHE A 1 98 ? 2.363 -5.564 -4.550 1.00 94.31 98 PHE A C 1
ATOM 795 O O . PHE A 1 98 ? 3.548 -5.265 -4.388 1.00 94.31 98 PHE A O 1
ATOM 802 N N . HIS A 1 99 ? 1.945 -6.358 -5.527 1.00 92.94 99 HIS A N 1
ATOM 803 C CA . HIS A 1 99 ? 2.787 -6.755 -6.643 1.00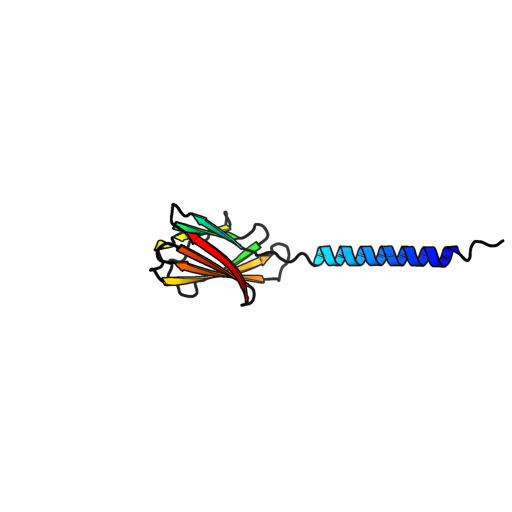 92.94 99 HIS A CA 1
ATOM 804 C C . HIS A 1 99 ? 2.357 -5.947 -7.854 1.00 92.94 99 HIS A C 1
ATOM 806 O O . HIS A 1 99 ? 1.194 -5.986 -8.262 1.00 92.94 99 HIS A O 1
ATOM 812 N N . CYS A 1 100 ? 3.302 -5.205 -8.413 1.00 91.50 100 CYS A N 1
ATOM 813 C CA . CYS A 1 100 ? 3.051 -4.304 -9.517 1.00 91.50 100 CYS A CA 1
ATOM 814 C C . CYS A 1 100 ? 3.992 -4.613 -10.677 1.00 91.50 100 CYS A C 1
ATOM 816 O O . CYS A 1 100 ? 5.186 -4.813 -10.472 1.00 91.50 100 CYS A O 1
ATOM 818 N N . SER A 1 101 ? 3.486 -4.592 -11.904 1.00 89.69 101 SER A N 1
ATOM 819 C CA . SER A 1 101 ? 4.307 -4.630 -13.115 1.00 89.69 101 SER A CA 1
ATOM 820 C C . SER A 1 101 ? 4.441 -3.233 -13.696 1.00 89.69 101 SER A C 1
ATOM 822 O O . SER A 1 101 ? 3.470 -2.478 -13.769 1.00 89.69 101 SER A O 1
ATOM 824 N N . ARG A 1 102 ? 5.643 -2.873 -14.141 1.00 86.56 102 ARG A N 1
ATOM 825 C CA . ARG A 1 102 ? 5.827 -1.648 -14.921 1.00 86.56 102 ARG A CA 1
ATOM 826 C C . ARG 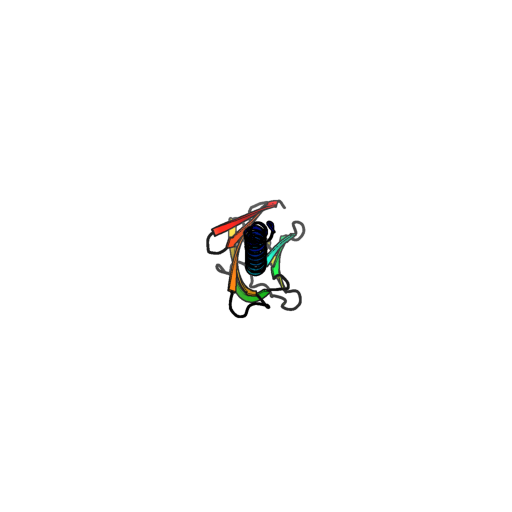A 1 102 ? 5.160 -1.783 -16.285 1.00 86.56 102 ARG A C 1
ATOM 828 O O . ARG A 1 102 ? 5.385 -2.761 -16.988 1.00 86.56 102 ARG A O 1
ATOM 835 N N . THR A 1 103 ? 4.412 -0.768 -16.705 1.00 81.88 103 THR A N 1
ATOM 836 C CA . THR A 1 103 ? 3.731 -0.776 -18.014 1.00 81.88 103 THR A CA 1
ATOM 837 C C . THR A 1 103 ? 4.704 -0.716 -19.195 1.00 81.88 103 THR A C 1
ATOM 839 O O . THR A 1 103 ? 4.358 -1.100 -20.304 1.00 81.88 103 THR A O 1
ATOM 842 N N . ASP A 1 104 ? 5.921 -0.205 -18.977 1.00 78.69 104 ASP A N 1
ATOM 843 C CA . ASP A 1 104 ? 6.961 -0.033 -20.000 1.00 78.69 104 ASP A CA 1
ATOM 844 C C . ASP A 1 104 ? 7.989 -1.179 -20.046 1.00 78.69 104 ASP A C 1
ATOM 846 O O . ASP A 1 104 ? 8.897 -1.155 -20.879 1.00 78.69 104 ASP A O 1
ATOM 850 N N . ARG A 1 105 ? 7.878 -2.179 -19.160 1.00 70.56 105 ARG A N 1
ATOM 851 C CA . ARG A 1 105 ? 8.794 -3.326 -19.087 1.00 70.56 105 ARG A CA 1
ATOM 852 C C . ARG A 1 105 ? 8.008 -4.602 -18.818 1.00 70.56 105 ARG A C 1
ATOM 854 O O . ARG A 1 105 ? 7.528 -4.809 -17.712 1.00 70.56 105 ARG A O 1
ATOM 861 N N . GLU A 1 106 ? 7.959 -5.502 -19.796 1.00 59.44 106 GLU A N 1
ATOM 862 C CA . GLU A 1 106 ? 7.100 -6.698 -19.766 1.00 59.44 106 GLU A CA 1
ATOM 863 C C . GLU A 1 106 ? 7.348 -7.691 -18.609 1.00 59.44 106 GLU A C 1
ATOM 865 O O . GLU A 1 106 ? 6.581 -8.642 -18.481 1.00 59.44 106 GLU A O 1
ATOM 870 N N . LYS A 1 107 ? 8.407 -7.564 -17.790 1.00 55.75 107 LYS A N 1
ATOM 871 C CA . LYS A 1 107 ? 8.814 -8.658 -16.876 1.00 55.75 107 LYS A CA 1
ATOM 872 C C . LYS A 1 107 ? 9.387 -8.270 -15.513 1.00 55.75 107 LYS A C 1
ATOM 874 O O . LYS A 1 107 ? 9.772 -9.162 -14.764 1.00 55.75 107 LYS A O 1
ATOM 879 N N . GLU A 1 108 ? 9.450 -6.989 -15.164 1.00 63.53 108 GLU A N 1
ATOM 880 C CA . GLU A 1 108 ? 9.988 -6.576 -13.861 1.00 63.53 108 GLU A CA 1
ATOM 881 C C . GLU A 1 108 ? 8.820 -6.283 -12.913 1.00 63.53 108 GLU A C 1
ATOM 883 O O . GLU A 1 108 ? 8.193 -5.224 -12.973 1.00 63.53 108 GLU A O 1
ATOM 888 N N . GLY A 1 109 ? 8.465 -7.292 -12.114 1.00 67.00 109 GLY A N 1
ATOM 889 C CA . GLY A 1 109 ? 7.493 -7.156 -11.037 1.00 67.00 109 GLY A CA 1
ATOM 890 C C . GLY A 1 109 ? 8.165 -6.551 -9.808 1.00 67.00 109 GLY A C 1
ATOM 891 O O . GLY A 1 109 ? 9.076 -7.158 -9.250 1.00 67.00 109 GLY A O 1
ATOM 892 N N . ASP A 1 110 ? 7.710 -5.378 -9.381 1.00 84.44 110 ASP A N 1
ATOM 893 C CA . ASP A 1 110 ? 8.090 -4.770 -8.110 1.00 84.44 110 ASP A CA 1
ATOM 894 C C . ASP A 1 110 ? 7.082 -5.192 -7.039 1.00 84.44 110 ASP A C 1
ATOM 896 O O . ASP A 1 110 ? 5.875 -4.985 -7.187 1.00 84.44 110 ASP A O 1
ATOM 900 N N . ALA A 1 111 ? 7.581 -5.767 -5.946 1.00 89.69 111 ALA A N 1
ATOM 901 C CA . ALA A 1 111 ? 6.782 -6.062 -4.766 1.00 89.69 111 ALA A CA 1
ATOM 902 C C . ALA A 1 111 ? 7.106 -5.061 -3.654 1.00 89.69 111 ALA A C 1
ATOM 904 O O . ALA A 1 111 ? 8.274 -4.843 -3.316 1.00 89.69 111 ALA A O 1
ATOM 905 N N . VAL A 1 112 ? 6.066 -4.472 -3.075 1.00 93.62 112 VAL A N 1
ATOM 906 C CA . VAL A 1 112 ? 6.157 -3.610 -1.897 1.00 93.62 112 VAL A CA 1
ATOM 907 C C . VAL A 1 112 ? 5.120 -4.055 -0.878 1.00 93.62 112 VAL A C 1
ATOM 909 O O . VAL A 1 112 ? 3.977 -4.339 -1.231 1.00 93.62 112 VAL A O 1
ATOM 912 N N . THR A 1 113 ? 5.516 -4.110 0.387 1.00 95.75 113 THR A N 1
ATOM 913 C CA . THR A 1 113 ? 4.620 -4.462 1.490 1.00 95.75 113 THR A CA 1
ATOM 914 C C . THR A 1 113 ? 4.530 -3.298 2.454 1.00 95.75 113 THR A C 1
ATOM 916 O O . THR A 1 113 ? 5.548 -2.700 2.799 1.00 95.75 113 THR A O 1
ATOM 919 N N . TYR A 1 114 ? 3.321 -2.998 2.907 1.00 96.19 114 TYR A N 1
ATOM 920 C CA . TYR A 1 114 ? 3.074 -2.032 3.965 1.00 96.19 114 TYR A CA 1
ATOM 921 C C . TYR A 1 114 ? 2.568 -2.747 5.201 1.00 96.19 114 TYR A C 1
ATOM 923 O O . TYR A 1 114 ? 1.598 -3.492 5.119 1.00 96.19 114 TYR A O 1
ATOM 931 N N . GLU A 1 115 ? 3.209 -2.508 6.333 1.00 96.69 115 GLU A N 1
ATOM 932 C CA . GLU A 1 115 ? 2.656 -2.839 7.636 1.00 96.69 115 GLU A CA 1
ATOM 933 C C . GLU A 1 115 ? 1.944 -1.609 8.181 1.00 96.69 115 GLU A C 1
ATOM 935 O O . GLU A 1 115 ? 2.550 -0.545 8.312 1.00 96.69 115 GLU A O 1
ATOM 940 N N . VAL A 1 116 ? 0.658 -1.746 8.481 1.00 96.81 116 VAL A N 1
ATOM 941 C CA . VAL A 1 116 ? -0.150 -0.686 9.079 1.00 96.81 116 VAL A CA 1
ATOM 942 C C . VAL A 1 116 ? -0.523 -1.116 10.486 1.00 96.81 116 VAL A C 1
ATOM 944 O O . VAL A 1 116 ? -1.202 -2.125 10.655 1.00 96.81 116 VAL A O 1
ATOM 947 N N . ILE A 1 117 ? -0.082 -0.359 11.487 1.00 96.69 117 ILE A N 1
ATOM 948 C CA . ILE A 1 117 ? -0.253 -0.656 12.911 1.00 96.69 117 ILE A CA 1
ATOM 949 C C . ILE A 1 117 ? -1.139 0.419 13.534 1.00 96.69 117 ILE A C 1
ATOM 951 O O . ILE A 1 117 ? -0.848 1.613 13.414 1.00 96.69 117 ILE A O 1
ATOM 955 N N . ARG A 1 118 ? -2.196 0.005 14.238 1.00 96.31 118 ARG A N 1
ATOM 956 C CA . ARG A 1 118 ? -3.039 0.920 15.012 1.00 96.31 118 ARG A CA 1
ATOM 957 C C . ARG A 1 118 ? -2.562 0.988 16.462 1.00 96.31 118 ARG A C 1
ATOM 959 O O . ARG A 1 118 ? -2.767 0.057 17.238 1.00 96.31 118 ARG A O 1
ATOM 966 N N . GLY A 1 119 ? -1.988 2.117 16.852 1.00 94.81 119 GLY A N 1
ATOM 967 C CA . GLY A 1 119 ? -1.755 2.485 18.246 1.00 94.81 119 GLY A CA 1
ATOM 968 C C . GLY A 1 119 ? -2.983 3.140 18.889 1.00 94.81 119 GLY A C 1
ATOM 969 O O . GLY A 1 119 ? -4.030 3.316 18.265 1.00 94.81 119 GLY A O 1
ATOM 970 N N . THR A 1 120 ? -2.868 3.520 20.162 1.00 92.69 120 THR A N 1
ATOM 971 C CA . THR A 1 120 ? -3.975 4.133 20.925 1.00 92.69 120 THR A CA 1
ATOM 972 C C . THR A 1 120 ? -4.336 5.540 20.449 1.00 92.69 120 THR A C 1
ATOM 974 O O . THR A 1 120 ? -5.509 5.905 20.489 1.00 92.69 120 THR A O 1
ATOM 977 N N . LYS A 1 121 ? -3.339 6.311 20.003 1.00 91.88 121 LYS A N 1
ATOM 978 C CA . LYS A 1 121 ? -3.461 7.677 19.455 1.00 91.88 121 LYS A CA 1
ATOM 979 C C . LYS A 1 121 ? -2.568 7.894 18.234 1.00 91.88 121 LYS A C 1
ATOM 981 O O . LYS A 1 121 ? -2.213 9.018 17.891 1.00 91.88 121 LYS A O 1
ATOM 986 N N . GLU A 1 122 ? -2.106 6.798 17.648 1.00 94.81 122 GLU A N 1
ATOM 987 C CA . GLU A 1 122 ? -1.149 6.843 16.557 1.00 94.81 122 GLU A CA 1
ATOM 988 C C . GLU A 1 122 ? -1.417 5.751 15.532 1.00 94.81 122 GLU A C 1
ATOM 990 O O . GLU A 1 122 ? -1.970 4.696 15.854 1.00 94.81 122 GLU A O 1
ATOM 995 N N . VAL A 1 123 ? -1.044 6.024 14.290 1.00 95.50 123 VAL A N 1
ATOM 996 C CA . VAL A 1 123 ? -0.970 5.036 13.218 1.00 95.50 123 VAL A CA 1
ATOM 997 C C . VAL A 1 123 ? 0.468 4.978 12.756 1.00 95.50 123 VAL A C 1
ATOM 999 O O . VAL A 1 123 ? 1.044 6.003 12.395 1.00 95.50 123 VAL A O 1
ATOM 1002 N N . THR A 1 124 ? 1.047 3.784 12.744 1.00 97.00 124 THR A N 1
ATOM 1003 C CA . THR A 1 124 ? 2.370 3.559 12.164 1.00 97.00 124 THR A CA 1
ATOM 1004 C C . THR A 1 124 ? 2.208 2.859 10.827 1.00 97.00 124 THR A C 1
ATOM 1006 O O . THR A 1 124 ? 1.559 1.819 10.750 1.00 97.00 124 THR A O 1
ATOM 1009 N N . ILE A 1 125 ? 2.802 3.419 9.776 1.00 97.06 125 ILE A N 1
ATOM 1010 C CA . ILE A 1 125 ? 2.872 2.797 8.453 1.00 97.06 125 ILE A CA 1
ATOM 1011 C C . ILE A 1 125 ? 4.342 2.541 8.136 1.00 97.06 125 ILE A C 1
ATOM 1013 O O . ILE A 1 125 ? 5.148 3.470 8.082 1.00 97.06 125 ILE A O 1
ATOM 1017 N N . ILE A 1 126 ? 4.695 1.275 7.935 1.00 97.31 126 ILE A N 1
ATOM 1018 C CA . ILE A 1 126 ? 6.059 0.832 7.642 1.00 97.31 126 ILE A CA 1
ATOM 1019 C C . ILE A 1 126 ? 6.093 0.246 6.236 1.00 97.31 126 ILE A C 1
ATOM 1021 O O . ILE A 1 126 ? 5.288 -0.623 5.909 1.00 97.31 126 ILE A O 1
ATOM 1025 N N . ARG A 1 127 ? 7.027 0.699 5.398 1.00 95.62 127 ARG A N 1
ATOM 1026 C CA . ARG A 1 127 ? 7.231 0.162 4.048 1.00 95.62 127 ARG A CA 1
ATOM 1027 C C . ARG A 1 127 ? 8.395 -0.820 4.024 1.00 95.62 127 ARG A C 1
ATOM 1029 O O . ARG A 1 127 ? 9.500 -0.491 4.456 1.00 95.62 127 ARG A O 1
ATOM 1036 N N . TYR A 1 128 ? 8.162 -1.964 3.393 1.00 94.38 128 TYR A N 1
ATOM 1037 C CA . TYR A 1 128 ? 9.156 -2.987 3.108 1.00 94.38 128 TYR A CA 1
ATOM 1038 C C . TYR A 1 128 ? 9.314 -3.200 1.602 1.00 94.38 128 TYR A C 1
ATOM 1040 O O . TYR A 1 128 ? 8.324 -3.322 0.875 1.00 94.38 128 TYR A O 1
ATOM 1048 N N . ARG A 1 129 ? 10.561 -3.330 1.144 1.00 88.88 129 ARG A N 1
ATOM 1049 C CA . ARG A 1 129 ? 10.907 -3.743 -0.223 1.00 88.88 129 ARG A CA 1
ATOM 1050 C C . ARG A 1 129 ? 11.979 -4.823 -0.158 1.00 88.88 129 ARG A C 1
ATOM 1052 O O . ARG A 1 129 ? 12.939 -4.704 0.596 1.00 88.88 129 ARG A O 1
ATOM 1059 N N . PHE A 1 130 ? 11.794 -5.911 -0.905 1.00 83.25 130 PHE A N 1
ATOM 1060 C CA . PHE A 1 130 ? 12.703 -7.071 -0.886 1.00 83.25 130 PHE A CA 1
ATOM 1061 C C . PHE A 1 130 ? 12.979 -7.641 0.524 1.00 83.25 130 PHE A C 1
ATOM 1063 O O . PHE A 1 130 ? 14.045 -8.192 0.776 1.00 83.25 130 PHE A O 1
ATOM 1070 N N . GLY A 1 131 ? 12.024 -7.495 1.451 1.00 82.31 131 GLY A N 1
ATOM 1071 C CA . GLY A 1 131 ? 12.160 -7.930 2.847 1.00 82.31 131 GLY A CA 1
ATOM 1072 C C . GLY A 1 131 ? 12.901 -6.953 3.769 1.00 82.31 131 GLY A C 1
ATOM 1073 O O . GLY A 1 131 ? 12.992 -7.216 4.964 1.00 82.31 131 GLY A O 1
ATOM 1074 N N . PHE A 1 132 ? 13.388 -5.821 3.259 1.00 87.62 132 PHE A N 1
ATOM 1075 C CA . PHE A 1 132 ? 14.046 -4.786 4.054 1.00 87.62 132 PHE A CA 1
ATOM 1076 C C . PHE A 1 132 ? 13.087 -3.634 4.345 1.00 87.62 132 PHE A C 1
ATOM 1078 O O . PHE A 1 132 ? 12.351 -3.198 3.461 1.00 87.62 132 PHE A O 1
ATOM 1085 N N . GLN A 1 133 ? 13.112 -3.133 5.580 1.00 92.94 133 GLN A N 1
ATOM 1086 C CA . GLN A 1 133 ? 12.403 -1.914 5.964 1.00 92.94 133 GLN A CA 1
ATOM 1087 C C . GLN A 1 133 ? 13.076 -0.706 5.302 1.00 92.94 133 GLN A C 1
ATOM 1089 O O . GLN A 1 133 ? 14.269 -0.480 5.492 1.00 92.94 133 GLN A O 1
ATOM 1094 N N . GLU A 1 134 ? 12.311 0.066 4.535 1.00 90.75 134 GLU A N 1
ATOM 1095 C CA . GLU A 1 134 ? 12.813 1.251 3.828 1.00 90.75 134 GLU A CA 1
ATOM 1096 C C . GLU A 1 134 ? 12.359 2.570 4.461 1.00 90.75 134 GLU A C 1
ATOM 1098 O O . GLU A 1 134 ? 13.059 3.573 4.348 1.00 90.75 134 GLU A O 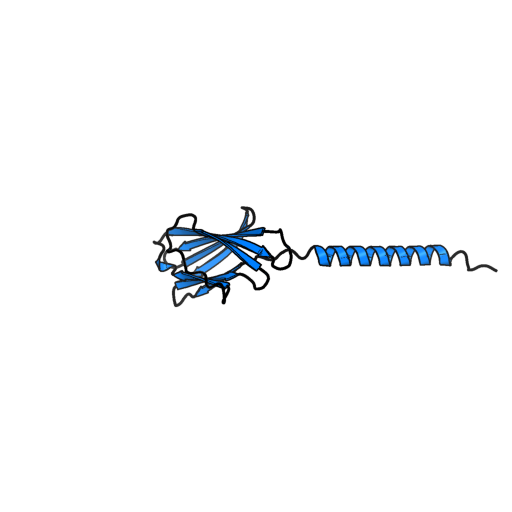1
ATOM 1103 N N . ASP A 1 135 ? 11.164 2.601 5.055 1.00 92.94 135 ASP A N 1
ATOM 1104 C CA . ASP A 1 135 ? 10.516 3.831 5.522 1.00 92.94 135 ASP A CA 1
ATOM 1105 C C . ASP A 1 135 ? 9.516 3.529 6.639 1.00 92.94 135 ASP A C 1
ATOM 1107 O O . ASP A 1 135 ? 8.907 2.457 6.677 1.00 92.94 135 ASP A O 1
ATOM 1111 N N . THR A 1 136 ? 9.356 4.489 7.543 1.00 95.69 136 THR A N 1
ATOM 1112 C CA . THR A 1 136 ? 8.439 4.432 8.680 1.00 95.69 136 THR A CA 1
ATOM 1113 C C . THR A 1 136 ? 7.864 5.815 8.891 1.00 95.69 136 THR A C 1
ATOM 1115 O O . THR A 1 136 ? 8.609 6.768 9.112 1.00 95.69 136 THR A O 1
ATOM 1118 N N . GLN A 1 137 ? 6.541 5.910 8.862 1.00 95.75 137 GLN A N 1
ATOM 1119 C CA . GLN A 1 137 ? 5.815 7.131 9.179 1.00 95.75 137 GLN A CA 1
ATOM 1120 C C . GLN A 1 137 ? 4.873 6.868 10.344 1.00 95.75 137 GLN A C 1
ATOM 1122 O O . GLN A 1 137 ? 4.242 5.813 10.424 1.00 95.75 137 GLN A O 1
ATOM 1127 N N . ILE A 1 138 ? 4.807 7.833 11.256 1.00 95.12 138 ILE A N 1
ATOM 1128 C CA . ILE A 1 138 ? 3.943 7.795 12.431 1.00 95.12 138 ILE A CA 1
ATOM 1129 C C . ILE A 1 138 ? 3.049 9.026 12.365 1.00 95.12 138 ILE A C 1
ATOM 1131 O O . ILE A 1 138 ? 3.542 10.150 12.287 1.00 95.12 138 ILE A O 1
ATOM 1135 N N . TYR A 1 139 ? 1.745 8.793 12.402 1.00 93.12 139 TYR A N 1
ATOM 1136 C CA . TYR A 1 139 ? 0.719 9.826 12.420 1.00 93.12 139 TYR A CA 1
ATOM 1137 C C . TYR A 1 139 ? 0.059 9.832 13.787 1.00 93.12 139 TYR A C 1
ATOM 1139 O O . TYR A 1 139 ? -0.216 8.762 14.327 1.00 93.12 139 TYR A O 1
ATOM 1147 N N . SER A 1 140 ? -0.210 11.008 14.339 1.00 89.31 140 SER A N 1
ATOM 1148 C CA . SER A 1 140 ? -0.970 11.155 15.581 1.00 89.31 140 SER A CA 1
ATOM 1149 C C . SER A 1 140 ? -2.368 11.661 15.247 1.00 89.31 140 SER A C 1
ATOM 1151 O O . SER A 1 140 ? -2.496 12.556 14.420 1.00 89.31 140 SER A O 1
ATOM 1153 N N . TYR A 1 141 ? -3.399 11.089 15.870 1.00 76.62 141 TYR A N 1
ATOM 1154 C CA . TYR A 1 141 ? -4.802 11.452 15.630 1.00 76.62 141 TYR A CA 1
ATOM 1155 C C . TYR A 1 141 ? -5.620 11.461 16.926 1.00 76.62 141 TYR A C 1
ATOM 1157 O O . TYR A 1 141 ? -5.244 10.743 17.887 1.00 76.62 141 TYR A O 1
#

Sequence (141 aa):
MINFLKRKPVLILIAAAVLCILVILTVRITSRDPGIPVVYEFDEQSGMVRFKVKPNYELTLLQLNYGRVKFPDYDSNTKNLSFSIYELDYGQNEFISFHCSRTDREKEGDAVTYEVIRGTKEVTIIRYRFGFQEDTQIYSY

pLDDT: mean 84.45, std 13.64, range [43.91, 97.31]